Protein AF-A0A9D6PYL8-F1 (afdb_monomer_lite)

Secondary structure (DSSP, 8-state):
----HHHHHHHHHHTT----SEEEESSHHHHHHHHHHH-SSEEEEE--SSS-TTTTT-EEEE-SHHHHHHHHHHHHT-EETTEE---EEEEE----S---EEEEEEETTTTEEEEEEES--SS-HHHHHHH-GGGEEEEE----SS--TT-

Radius of gyration: 18.18 Å; chains: 1; bounding box: 49×33×44 Å

Structure (mmCIF, N/CA/C/O backbone):
data_AF-A0A9D6PYL8-F1
#
_entry.id   AF-A0A9D6PYL8-F1
#
loop_
_atom_site.group_PDB
_atom_site.id
_atom_site.type_symbol
_atom_site.label_atom_id
_atom_site.label_alt_id
_atom_site.label_comp_id
_atom_site.label_asym_id
_atom_site.label_entity_id
_atom_site.label_seq_id
_atom_site.pdbx_PDB_ins_code
_atom_site.Cartn_x
_atom_site.Cartn_y
_atom_site.Cartn_z
_atom_site.occupancy
_atom_site.B_iso_or_equiv
_atom_site.auth_seq_id
_atom_site.auth_comp_id
_atom_site.auth_asym_id
_atom_site.auth_atom_id
_atom_site.pdbx_PDB_model_num
ATOM 1 N N . MET A 1 1 ? -12.075 -13.644 3.981 1.00 89.19 1 MET A N 1
ATOM 2 C CA . MET A 1 1 ? -11.312 -13.719 2.710 1.00 89.19 1 MET A CA 1
ATOM 3 C C . MET A 1 1 ? -10.403 -12.498 2.607 1.00 89.19 1 MET A C 1
ATOM 5 O O . MET A 1 1 ? -10.823 -11.440 3.052 1.00 89.19 1 MET A O 1
ATOM 9 N N . LYS A 1 2 ? -9.175 -12.624 2.081 1.00 94.62 2 LYS A N 1
ATOM 10 C CA . LYS A 1 2 ? -8.270 -11.482 1.826 1.00 94.62 2 LYS A CA 1
ATOM 11 C C . LYS A 1 2 ? -8.284 -11.118 0.339 1.00 94.62 2 LYS A C 1
ATOM 13 O O . LYS A 1 2 ? -8.504 -11.999 -0.485 1.00 94.62 2 LYS A O 1
ATOM 18 N N . ILE A 1 3 ? -7.986 -9.861 0.021 1.00 97.06 3 ILE A N 1
ATOM 19 C CA . ILE A 1 3 ? -7.834 -9.359 -1.352 1.00 97.06 3 ILE A CA 1
ATOM 20 C C . ILE A 1 3 ? -6.493 -8.635 -1.514 1.00 97.06 3 ILE A C 1
ATOM 22 O O . ILE A 1 3 ? -5.867 -8.232 -0.531 1.00 97.06 3 ILE A O 1
ATOM 26 N N . HIS A 1 4 ? -6.039 -8.486 -2.754 1.00 97.94 4 HIS A N 1
ATOM 27 C CA . HIS A 1 4 ? -4.828 -7.741 -3.090 1.00 97.94 4 HIS A CA 1
ATOM 28 C C . HIS A 1 4 ? -5.057 -6.221 -3.086 1.00 97.94 4 HIS A C 1
ATOM 30 O O . HIS A 1 4 ? -6.189 -5.750 -3.182 1.00 97.94 4 HIS A O 1
ATOM 36 N N . GLU A 1 5 ? -3.967 -5.442 -3.043 1.00 97.75 5 GLU A N 1
ATOM 37 C CA . GLU A 1 5 ? -4.031 -3.971 -3.082 1.00 97.75 5 GLU A CA 1
ATOM 38 C C . GLU A 1 5 ? -4.754 -3.472 -4.337 1.00 97.75 5 GLU A C 1
ATOM 40 O O . GLU A 1 5 ? -5.577 -2.572 -4.228 1.00 97.75 5 GLU A O 1
ATOM 45 N N . TYR A 1 6 ? -4.492 -4.051 -5.514 1.00 97.38 6 TYR A N 1
ATOM 46 C CA . TYR A 1 6 ? -5.161 -3.608 -6.744 1.00 97.38 6 TYR A CA 1
ATOM 47 C C . TYR A 1 6 ? -6.688 -3.804 -6.689 1.00 97.38 6 TYR A C 1
ATOM 49 O O . TYR A 1 6 ? -7.423 -2.921 -7.112 1.00 97.38 6 TYR A O 1
ATOM 57 N N . GLN A 1 7 ? -7.165 -4.898 -6.083 1.00 97.62 7 GLN A N 1
ATOM 58 C CA . GLN A 1 7 ? -8.598 -5.174 -5.916 1.00 97.62 7 GLN A CA 1
ATOM 59 C C . GLN A 1 7 ? -9.233 -4.215 -4.906 1.00 97.62 7 GLN A C 1
ATOM 61 O O . GLN A 1 7 ? -10.307 -3.676 -5.151 1.00 97.62 7 GLN A O 1
ATOM 66 N N . ALA A 1 8 ? -8.547 -3.960 -3.786 1.00 97.38 8 ALA A N 1
ATOM 67 C CA . ALA A 1 8 ? -8.993 -2.973 -2.806 1.00 97.38 8 ALA A CA 1
ATOM 68 C C . ALA A 1 8 ? -9.074 -1.565 -3.420 1.00 97.38 8 ALA A C 1
ATOM 70 O O . ALA A 1 8 ? -10.006 -0.821 -3.136 1.00 97.38 8 ALA A O 1
ATOM 71 N N . ARG A 1 9 ? -8.132 -1.211 -4.303 1.00 96.75 9 ARG A N 1
ATOM 72 C CA . ARG A 1 9 ? -8.144 0.064 -5.033 1.00 96.75 9 ARG A CA 1
ATOM 73 C C . ARG A 1 9 ? -9.319 0.168 -6.000 1.00 96.75 9 ARG A C 1
ATOM 75 O O . ARG A 1 9 ? -9.927 1.229 -6.050 1.00 96.75 9 ARG A O 1
ATOM 82 N N . SER A 1 10 ? -9.655 -0.899 -6.725 1.00 95.62 10 SER A N 1
ATOM 83 C CA . SER A 1 10 ? -10.852 -0.924 -7.578 1.00 95.62 10 SER A CA 1
ATOM 84 C C . SER A 1 10 ? -12.121 -0.662 -6.765 1.00 95.62 10 SER A C 1
ATOM 86 O O . SER A 1 10 ? -12.883 0.230 -7.119 1.00 95.62 10 SER A O 1
ATOM 88 N N . LEU A 1 11 ? -12.278 -1.332 -5.617 1.00 96.94 11 LEU A N 1
ATOM 89 C CA . LEU A 1 11 ? -13.398 -1.081 -4.702 1.00 96.94 11 LEU A CA 1
ATOM 90 C C . LEU A 1 11 ? -13.404 0.366 -4.192 1.00 96.94 11 LEU A C 1
ATOM 92 O O . LEU A 1 11 ? -14.439 1.017 -4.172 1.00 96.94 11 LEU A O 1
ATOM 96 N N . PHE A 1 12 ? -12.250 0.912 -3.812 1.00 97.31 12 PHE A N 1
ATOM 97 C CA . PHE A 1 12 ? -12.155 2.315 -3.406 1.00 97.31 12 PHE A CA 1
ATOM 98 C C . PHE A 1 12 ? -12.617 3.270 -4.510 1.00 97.31 12 PHE A C 1
ATOM 100 O O . PHE A 1 12 ? -13.397 4.177 -4.227 1.00 97.31 12 PHE A O 1
ATOM 107 N N . ALA A 1 13 ? -12.210 3.037 -5.757 1.00 96.19 13 ALA A N 1
ATOM 108 C CA . ALA A 1 13 ? -12.644 3.850 -6.887 1.00 96.19 13 ALA A CA 1
ATOM 109 C C . ALA A 1 13 ? -14.162 3.764 -7.132 1.00 96.19 13 ALA A C 1
ATOM 111 O O . ALA A 1 13 ? -14.784 4.796 -7.376 1.00 96.19 13 ALA A O 1
ATOM 112 N N . GLU A 1 14 ? -14.768 2.576 -7.011 1.00 96.81 14 GLU A N 1
ATOM 113 C CA . GLU A 1 14 ? -16.225 2.379 -7.135 1.00 96.81 14 GLU A CA 1
ATOM 114 C C . GLU A 1 14 ? -17.021 3.203 -6.111 1.00 96.81 14 GLU A C 1
ATOM 116 O O . GLU A 1 14 ? -18.103 3.699 -6.417 1.00 96.81 14 GLU A O 1
ATOM 121 N N . TYR A 1 15 ? -16.458 3.408 -4.918 1.00 96.62 15 TYR A N 1
ATOM 122 C CA . TYR A 1 15 ? -17.046 4.222 -3.851 1.00 96.62 15 TYR A CA 1
ATOM 123 C C . TYR A 1 15 ? -16.532 5.675 -3.831 1.00 96.62 15 TYR A C 1
ATOM 125 O O . TYR A 1 15 ? -16.763 6.403 -2.865 1.00 96.62 15 TYR A O 1
ATOM 133 N N . GLY A 1 16 ? -15.836 6.123 -4.882 1.00 96.75 16 GLY A N 1
ATOM 134 C CA . GLY A 1 16 ? -15.383 7.510 -5.029 1.00 96.75 16 GLY A CA 1
ATOM 135 C C . GLY A 1 16 ? -14.186 7.904 -4.157 1.00 96.75 16 GLY A C 1
ATOM 136 O O . GLY A 1 16 ? -13.875 9.090 -4.047 1.00 96.75 16 GLY A O 1
ATOM 137 N N . ILE A 1 17 ? -13.489 6.942 -3.547 1.00 97.06 17 ILE A N 1
ATOM 138 C CA . ILE A 1 17 ? -12.252 7.198 -2.804 1.00 97.06 17 ILE A CA 1
ATOM 139 C C . ILE A 1 17 ? -11.113 7.410 -3.818 1.00 97.06 17 ILE A C 1
ATOM 141 O O . ILE A 1 17 ? -10.839 6.514 -4.624 1.00 97.06 17 ILE A O 1
ATOM 145 N N . PRO A 1 18 ? -10.412 8.561 -3.791 1.00 96.19 18 PRO A N 1
ATOM 146 C CA . PRO A 1 18 ? -9.354 8.848 -4.750 1.00 96.19 18 PRO A CA 1
ATOM 147 C C . PRO A 1 18 ? -8.211 7.833 -4.676 1.00 96.19 18 PRO A C 1
ATOM 149 O O . PRO A 1 18 ? -7.649 7.574 -3.610 1.00 96.19 18 PRO A O 1
ATOM 152 N N . ILE A 1 19 ? -7.815 7.310 -5.834 1.00 95.94 19 ILE A N 1
ATOM 153 C CA . ILE A 1 19 ? -6.651 6.436 -5.981 1.00 95.94 19 ILE A CA 1
ATOM 154 C C . ILE A 1 19 ? -5.696 7.007 -7.027 1.00 95.94 19 ILE A C 1
ATOM 156 O O . ILE A 1 19 ? -6.112 7.622 -8.007 1.00 95.94 19 ILE A O 1
ATOM 160 N N . ALA A 1 20 ? -4.396 6.768 -6.855 1.00 94.94 20 ALA A N 1
ATOM 161 C CA . ALA A 1 20 ? -3.443 7.031 -7.928 1.00 94.94 20 ALA A CA 1
ATOM 162 C C . ALA A 1 20 ? -3.741 6.116 -9.133 1.00 94.94 20 ALA A C 1
ATOM 164 O O . ALA A 1 20 ? -4.168 4.970 -8.958 1.00 94.94 20 ALA A O 1
ATOM 165 N N . ALA A 1 21 ? -3.467 6.584 -10.350 1.00 95.56 21 ALA A N 1
ATOM 166 C CA . ALA A 1 21 ? -3.539 5.733 -11.534 1.00 95.56 21 ALA A CA 1
ATOM 167 C C . ALA A 1 21 ? -2.567 4.550 -11.401 1.00 95.56 21 ALA A C 1
ATOM 169 O O . ALA A 1 21 ? -1.463 4.702 -10.869 1.00 95.56 21 ALA A O 1
ATOM 170 N N . GLY A 1 22 ? -2.973 3.373 -11.862 1.00 96.12 22 GLY A N 1
ATOM 171 C CA . GLY A 1 22 ? -2.122 2.192 -11.866 1.00 96.12 22 GLY A CA 1
ATOM 172 C C . GLY A 1 22 ? -2.894 0.914 -12.131 1.00 96.12 22 GLY A C 1
ATOM 173 O O . GLY A 1 22 ? -4.100 0.865 -11.908 1.00 96.12 22 GLY A O 1
ATOM 174 N N . ASP A 1 23 ? -2.175 -0.107 -12.580 1.00 98.00 23 ASP A N 1
ATOM 175 C CA . ASP A 1 23 ? -2.731 -1.423 -12.887 1.00 98.00 23 ASP A CA 1
ATOM 176 C C . ASP A 1 23 ? -1.688 -2.525 -12.641 1.00 98.00 23 ASP A C 1
ATOM 178 O O . ASP A 1 23 ? -0.518 -2.247 -12.347 1.00 98.00 23 ASP A O 1
ATOM 182 N N . VAL A 1 24 ? -2.109 -3.782 -12.703 1.00 98.19 24 VAL A N 1
ATOM 183 C CA . VAL A 1 24 ? -1.241 -4.939 -12.494 1.00 98.19 24 VAL A CA 1
ATOM 184 C C . VAL A 1 24 ? -0.550 -5.384 -13.778 1.00 98.19 24 VAL A C 1
ATOM 186 O O . VAL A 1 24 ? -1.133 -5.386 -14.853 1.00 98.19 24 VAL A O 1
ATOM 189 N N . ALA A 1 25 ? 0.694 -5.824 -13.628 1.00 98.56 25 ALA A N 1
ATOM 190 C CA . ALA A 1 25 ? 1.489 -6.464 -14.662 1.00 98.56 25 ALA A CA 1
ATOM 191 C C . ALA A 1 25 ? 2.065 -7.786 -14.142 1.00 98.56 25 ALA A C 1
ATOM 193 O O . ALA A 1 25 ? 2.521 -7.893 -12.993 1.00 98.56 25 ALA A O 1
ATOM 194 N N . GLN A 1 26 ? 2.053 -8.800 -15.000 1.00 98.31 26 GLN A N 1
ATOM 195 C CA . GLN A 1 26 ? 2.678 -10.103 -14.784 1.00 98.31 26 GLN A CA 1
ATOM 196 C C . GLN A 1 26 ? 4.017 -10.220 -15.517 1.00 98.31 26 GLN A C 1
ATOM 198 O O . GLN A 1 26 ? 4.872 -11.000 -15.086 1.00 98.31 26 GLN A O 1
ATOM 203 N N . THR A 1 27 ? 4.231 -9.397 -16.546 1.00 98.44 27 THR A N 1
ATOM 204 C CA . THR A 1 27 ? 5.462 -9.353 -17.346 1.00 98.44 27 THR A CA 1
ATOM 205 C C . THR A 1 27 ? 6.117 -7.961 -17.335 1.00 98.44 27 THR A C 1
ATOM 207 O O . THR A 1 27 ? 5.435 -6.958 -17.100 1.00 98.44 27 THR A O 1
ATOM 210 N N . PRO A 1 28 ? 7.437 -7.862 -17.596 1.00 98.12 28 PRO A N 1
ATOM 211 C CA . PRO A 1 28 ? 8.108 -6.570 -17.754 1.00 98.12 28 PRO A CA 1
ATOM 212 C C . PRO A 1 28 ? 7.510 -5.706 -18.876 1.00 98.12 28 PRO A C 1
ATOM 214 O O . PRO A 1 28 ? 7.413 -4.491 -18.717 1.00 98.12 28 PRO A O 1
ATOM 217 N N . ASP A 1 29 ? 7.063 -6.320 -19.974 1.00 98.31 29 ASP A N 1
ATOM 218 C CA . ASP A 1 29 ? 6.489 -5.607 -21.123 1.00 98.31 29 ASP A CA 1
ATOM 219 C C . ASP A 1 29 ? 5.145 -4.955 -20.781 1.00 98.31 29 ASP A C 1
ATOM 221 O O . ASP A 1 29 ? 4.919 -3.784 -21.095 1.00 98.31 29 ASP A O 1
ATOM 225 N N . GLU A 1 30 ? 4.276 -5.671 -20.061 1.00 98.50 30 GLU A N 1
ATOM 226 C CA . GLU A 1 30 ? 3.046 -5.097 -19.506 1.00 98.50 30 GLU A CA 1
ATOM 227 C C . GLU A 1 30 ? 3.364 -3.928 -18.567 1.00 98.50 30 GLU A C 1
ATOM 229 O O . GLU A 1 30 ? 2.740 -2.869 -18.647 1.00 98.50 30 GLU A O 1
ATOM 234 N N . ALA A 1 31 ? 4.373 -4.085 -17.704 1.00 98.44 31 ALA A N 1
ATOM 235 C CA . ALA A 1 31 ? 4.772 -3.039 -16.771 1.00 98.44 31 ALA A CA 1
ATOM 236 C C . ALA A 1 31 ? 5.292 -1.780 -17.487 1.00 98.44 31 ALA A C 1
ATOM 238 O O . ALA A 1 31 ? 4.951 -0.666 -17.082 1.00 98.44 31 ALA A O 1
ATOM 239 N N . LEU A 1 32 ? 6.064 -1.940 -18.567 1.00 98.31 32 LEU A N 1
ATOM 240 C CA . LEU A 1 32 ? 6.512 -0.838 -19.422 1.00 98.31 32 LEU A CA 1
ATOM 241 C C . LEU A 1 32 ? 5.337 -0.140 -20.104 1.00 98.31 32 LEU A C 1
ATOM 243 O O . LEU A 1 32 ? 5.271 1.089 -20.096 1.00 98.31 32 LEU A O 1
ATOM 247 N N . ALA A 1 33 ? 4.392 -0.897 -20.666 1.00 98.38 33 ALA A N 1
ATOM 248 C CA . ALA A 1 33 ? 3.207 -0.331 -21.304 1.00 98.38 33 ALA A CA 1
ATOM 249 C C . ALA A 1 33 ? 2.384 0.51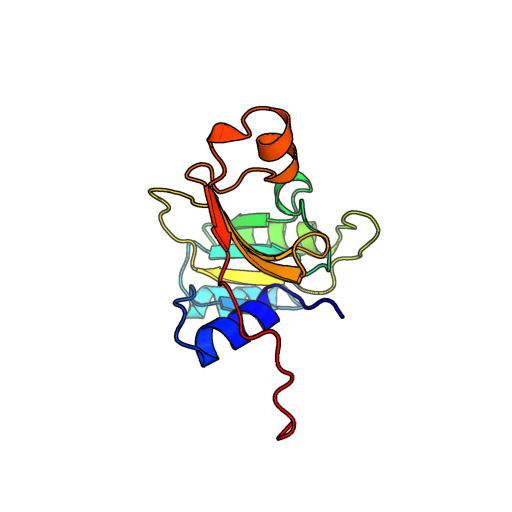2 -20.313 1.00 98.38 33 ALA A C 1
ATOM 251 O O . ALA A 1 33 ? 1.999 1.645 -20.619 1.00 98.38 33 ALA A O 1
ATOM 252 N N . LEU A 1 34 ? 2.185 0.003 -19.092 1.00 98.31 34 LEU A N 1
ATOM 253 C CA . LEU A 1 34 ? 1.515 0.733 -18.016 1.00 98.31 34 LEU A CA 1
ATOM 254 C C . LEU A 1 34 ? 2.284 1.989 -17.601 1.00 98.31 34 LEU A C 1
ATOM 256 O O . LEU A 1 34 ? 1.677 3.051 -17.440 1.00 98.31 34 LEU A O 1
ATOM 260 N N . ALA A 1 35 ? 3.607 1.900 -17.452 1.00 98.06 35 ALA A N 1
ATOM 261 C CA . ALA A 1 35 ? 4.436 3.037 -17.069 1.00 98.06 35 ALA A CA 1
ATOM 262 C C . ALA A 1 35 ? 4.462 4.128 -18.146 1.00 98.06 35 ALA A C 1
ATOM 264 O O . ALA A 1 35 ? 4.360 5.305 -17.807 1.00 98.06 35 ALA A O 1
ATOM 265 N N . ARG A 1 36 ? 4.500 3.763 -19.433 1.00 97.25 36 ARG A N 1
ATOM 266 C CA . ARG A 1 36 ? 4.407 4.710 -20.557 1.00 97.25 36 ARG A CA 1
ATOM 267 C C . ARG A 1 36 ? 3.065 5.435 -20.587 1.00 97.25 36 ARG A C 1
ATOM 269 O O . ARG A 1 36 ? 3.034 6.644 -20.784 1.00 97.25 36 ARG A O 1
ATOM 276 N N . LYS A 1 37 ? 1.964 4.721 -20.326 1.00 96.94 37 LYS A N 1
ATOM 277 C CA . LYS A 1 37 ? 0.621 5.318 -20.220 1.00 96.94 37 LYS A CA 1
ATOM 278 C C . LYS A 1 37 ? 0.484 6.238 -19.001 1.00 96.94 37 LYS A C 1
ATOM 280 O O . LYS A 1 37 ? -0.172 7.269 -19.076 1.00 96.94 37 LYS A O 1
ATOM 285 N N . THR A 1 38 ? 1.079 5.851 -17.876 1.00 95.12 38 THR A N 1
ATOM 286 C CA . THR A 1 38 ? 0.956 6.553 -16.586 1.00 95.12 38 THR A CA 1
ATOM 287 C C . THR A 1 38 ? 1.928 7.736 -16.457 1.00 95.12 38 THR A C 1
ATOM 289 O O . THR A 1 38 ? 1.657 8.710 -15.750 1.00 95.12 38 THR A O 1
ATOM 292 N N . GLY A 1 39 ? 3.073 7.651 -17.133 1.00 96.44 39 GLY A N 1
ATOM 293 C CA . GLY A 1 39 ? 4.209 8.556 -17.015 1.00 96.44 39 GLY A CA 1
ATOM 294 C C . GLY A 1 39 ? 5.033 8.319 -15.745 1.00 96.44 39 GLY A C 1
ATOM 295 O O . GLY A 1 39 ? 4.494 8.200 -14.641 1.00 96.44 39 GLY A O 1
ATOM 296 N N . PHE A 1 40 ? 6.358 8.333 -15.878 1.00 97.50 40 PHE A N 1
ATOM 297 C CA . PHE A 1 40 ? 7.284 8.273 -14.744 1.00 97.50 40 PHE A CA 1
ATOM 298 C C . PHE A 1 40 ? 7.215 9.537 -13.855 1.00 97.50 40 PHE A C 1
ATOM 300 O O . PHE A 1 40 ? 6.715 10.576 -14.301 1.00 97.50 40 PHE A O 1
ATOM 307 N N . PRO A 1 41 ? 7.661 9.470 -12.585 1.00 98.19 41 PRO A N 1
ATOM 308 C CA . PRO A 1 41 ? 8.035 8.256 -11.854 1.00 98.19 41 PRO A CA 1
ATOM 309 C C . PRO A 1 41 ? 6.825 7.369 -11.519 1.00 98.19 41 PRO A C 1
ATOM 311 O O . PRO A 1 41 ? 5.703 7.855 -11.344 1.00 98.19 41 PRO A O 1
ATOM 314 N N . VAL A 1 42 ? 7.059 6.059 -11.413 1.00 98.44 42 VAL A N 1
ATOM 315 C CA . VAL A 1 42 ? 6.055 5.072 -10.977 1.00 98.44 42 VAL A CA 1
ATOM 316 C C . VAL A 1 42 ? 6.567 4.274 -9.780 1.00 98.44 42 VAL A C 1
ATOM 318 O O . VAL A 1 42 ? 7.760 4.236 -9.496 1.00 98.44 42 VAL A O 1
ATOM 321 N N . VAL A 1 43 ? 5.659 3.644 -9.046 1.00 98.25 43 VAL A N 1
ATOM 322 C CA . VAL A 1 43 ? 5.958 2.721 -7.955 1.00 98.25 43 VAL A CA 1
ATOM 323 C C . VAL A 1 43 ? 5.525 1.333 -8.382 1.00 98.25 43 VAL A C 1
ATOM 325 O O . VAL A 1 43 ? 4.358 1.127 -8.717 1.00 98.25 43 VAL A O 1
ATOM 328 N N . ILE A 1 44 ? 6.449 0.381 -8.318 1.00 98.25 44 ILE A N 1
ATOM 329 C CA . ILE A 1 44 ? 6.145 -1.035 -8.490 1.00 98.25 44 ILE A CA 1
ATOM 330 C C . ILE A 1 44 ? 5.957 -1.689 -7.120 1.00 98.25 44 ILE A C 1
ATOM 332 O O . ILE A 1 44 ? 6.751 -1.474 -6.19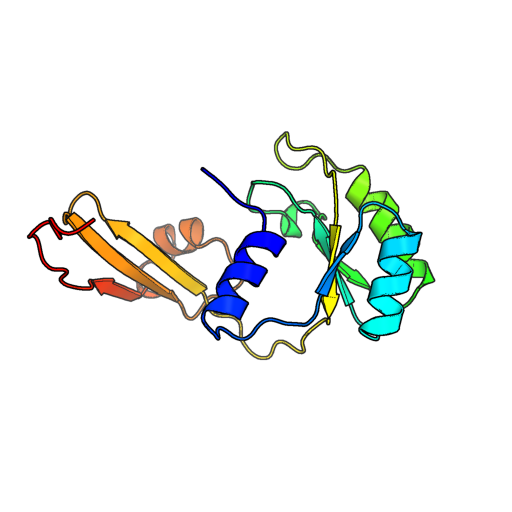9 1.00 98.25 44 ILE A O 1
ATOM 336 N N . LYS A 1 45 ? 4.872 -2.451 -6.955 1.00 98.50 45 LYS A N 1
ATOM 337 C CA . LYS A 1 45 ? 4.480 -3.041 -5.666 1.00 98.50 45 LYS A CA 1
ATOM 338 C C . LYS A 1 45 ? 4.069 -4.498 -5.814 1.00 98.50 45 LYS A C 1
ATOM 340 O O . LYS A 1 45 ? 3.079 -4.802 -6.483 1.00 98.50 45 LYS A O 1
ATOM 345 N N . ALA A 1 46 ? 4.752 -5.389 -5.106 1.00 98.62 46 ALA A N 1
ATOM 346 C CA . ALA A 1 46 ? 4.396 -6.797 -5.004 1.00 98.62 46 ALA A CA 1
ATOM 347 C C . ALA A 1 46 ? 2.942 -6.975 -4.543 1.00 98.62 46 ALA A C 1
ATOM 349 O O . ALA A 1 46 ? 2.513 -6.381 -3.548 1.00 98.62 46 ALA A O 1
ATOM 350 N N . GLN A 1 47 ? 2.185 -7.809 -5.254 1.00 98.50 47 GLN A N 1
ATOM 351 C CA . GLN A 1 47 ? 0.822 -8.170 -4.875 1.00 98.50 47 GLN A CA 1
ATOM 352 C C . GLN A 1 47 ? 0.835 -9.516 -4.145 1.00 98.50 47 GLN A C 1
ATOM 354 O O . GLN A 1 47 ? 0.826 -10.576 -4.759 1.00 98.50 47 GLN A O 1
ATOM 359 N N . VAL A 1 48 ? 0.846 -9.463 -2.812 1.00 98.06 48 VAL A N 1
ATOM 360 C CA . VAL A 1 48 ? 0.813 -10.626 -1.907 1.00 98.06 48 VAL A CA 1
ATOM 361 C C . VAL A 1 48 ? -0.140 -10.349 -0.741 1.00 98.06 48 VAL A C 1
ATOM 363 O O . VAL A 1 48 ? -0.359 -9.190 -0.395 1.00 98.06 48 VAL A O 1
ATOM 366 N N . LEU A 1 49 ? -0.706 -11.388 -0.120 1.00 96.88 49 LEU A N 1
ATOM 367 C CA . LEU A 1 49 ? -1.751 -11.268 0.918 1.00 96.88 49 LEU A CA 1
ATOM 368 C C . LEU A 1 49 ? -1.184 -11.070 2.340 1.00 96.88 49 LEU A C 1
ATOM 370 O O . LEU A 1 49 ? -1.717 -11.581 3.336 1.00 96.88 49 LEU A O 1
ATOM 374 N N . VAL A 1 50 ? -0.082 -10.319 2.418 1.00 94.75 50 VAL A N 1
ATOM 375 C CA . VAL A 1 50 ? 0.668 -9.997 3.638 1.00 94.75 50 VAL A CA 1
ATOM 376 C C . VAL A 1 50 ? 1.170 -8.552 3.621 1.00 94.75 50 VAL A C 1
ATOM 378 O O . VAL A 1 50 ? 1.508 -7.997 2.574 1.00 94.75 50 VAL A O 1
ATOM 381 N N . GLY A 1 51 ? 1.249 -7.947 4.808 1.00 92.25 51 GLY A N 1
ATOM 382 C CA . GLY A 1 51 ? 1.893 -6.650 5.025 1.00 92.25 51 GLY A CA 1
ATOM 383 C C . GLY A 1 51 ? 3.425 -6.737 5.093 1.00 92.25 51 GLY A C 1
ATOM 384 O O . GLY A 1 51 ? 4.012 -7.821 5.070 1.00 92.25 51 GLY A O 1
ATOM 385 N N . GLY A 1 52 ? 4.089 -5.582 5.214 1.00 91.31 52 GLY A N 1
ATOM 386 C CA . GLY A 1 52 ? 5.555 -5.493 5.327 1.00 91.31 52 GLY A CA 1
ATOM 387 C C . GLY A 1 52 ? 6.316 -5.572 3.997 1.00 91.31 52 GLY A C 1
ATOM 388 O O . GLY A 1 52 ? 7.529 -5.760 3.990 1.00 91.31 52 GLY A O 1
ATOM 389 N N . ARG A 1 53 ? 5.619 -5.408 2.865 1.00 96.00 53 ARG A N 1
ATOM 390 C CA . ARG A 1 53 ? 6.189 -5.494 1.508 1.00 96.00 53 ARG A CA 1
ATOM 391 C C . ARG A 1 53 ? 7.327 -4.497 1.268 1.00 96.00 53 ARG A C 1
ATOM 393 O O . ARG A 1 53 ? 8.299 -4.858 0.620 1.00 96.00 53 ARG A O 1
ATOM 400 N N . GLY A 1 54 ? 7.226 -3.281 1.813 1.00 93.44 54 GLY A N 1
ATOM 401 C CA . GLY A 1 54 ? 8.284 -2.267 1.721 1.00 93.44 54 GLY A CA 1
ATOM 402 C C . GLY A 1 54 ? 9.577 -2.710 2.406 1.00 93.44 54 GLY A C 1
ATOM 403 O O . GLY A 1 54 ? 10.615 -2.777 1.756 1.00 93.44 54 GLY A O 1
ATOM 404 N N . LYS A 1 55 ? 9.491 -3.130 3.679 1.00 92.06 55 LYS A N 1
ATOM 405 C CA . LYS A 1 55 ? 10.631 -3.676 4.444 1.00 92.06 55 LYS A CA 1
ATOM 406 C C . LYS A 1 55 ? 11.238 -4.923 3.775 1.00 92.06 55 LYS A C 1
ATOM 408 O O . LYS A 1 55 ? 12.440 -5.131 3.850 1.00 92.06 55 LYS A O 1
ATOM 413 N N . ALA A 1 56 ? 10.425 -5.721 3.078 1.00 95.69 56 ALA A N 1
ATOM 414 C CA . ALA A 1 56 ? 10.868 -6.899 2.326 1.00 95.69 56 ALA A CA 1
ATOM 415 C C . ALA A 1 56 ? 11.418 -6.589 0.914 1.00 95.69 56 ALA A C 1
ATOM 417 O O . ALA A 1 56 ? 11.672 -7.512 0.141 1.00 95.69 56 ALA A O 1
ATOM 418 N N . GLY A 1 57 ? 11.554 -5.313 0.533 1.00 96.69 57 GLY A N 1
ATOM 419 C CA . GLY A 1 57 ? 12.071 -4.912 -0.780 1.00 96.69 57 GLY A CA 1
ATOM 420 C C . GLY A 1 57 ? 11.113 -5.159 -1.950 1.00 96.69 57 GLY A C 1
ATOM 421 O O . GLY A 1 57 ? 11.543 -5.131 -3.104 1.00 96.69 57 GLY A O 1
ATOM 422 N N . GLY A 1 58 ? 9.831 -5.401 -1.665 1.00 97.81 58 GLY A N 1
ATOM 423 C CA . GLY A 1 58 ? 8.766 -5.620 -2.644 1.00 97.81 58 GLY A CA 1
ATOM 424 C C . GLY A 1 58 ? 8.021 -4.352 -3.064 1.00 97.81 58 GLY A C 1
ATOM 425 O O . GLY A 1 58 ? 6.984 -4.451 -3.714 1.00 97.81 58 GLY A O 1
ATOM 426 N N . VAL A 1 59 ? 8.500 -3.171 -2.669 1.00 97.81 59 VAL A N 1
ATOM 427 C CA . VAL A 1 59 ? 7.975 -1.867 -3.094 1.00 97.81 59 VAL A CA 1
ATOM 428 C C . VAL A 1 59 ? 9.151 -0.998 -3.519 1.00 97.81 59 VAL A C 1
ATOM 430 O O . VAL A 1 59 ? 10.105 -0.859 -2.755 1.00 97.81 59 VAL A O 1
ATOM 433 N N . LYS A 1 60 ? 9.094 -0.417 -4.719 1.00 98.12 60 LYS A N 1
ATOM 434 C CA . LYS A 1 60 ? 10.181 0.410 -5.252 1.00 98.12 60 LYS A CA 1
ATOM 435 C C . LYS A 1 60 ? 9.645 1.541 -6.121 1.00 98.12 60 LYS A C 1
ATOM 437 O O . LYS A 1 60 ? 8.795 1.308 -6.976 1.00 98.12 60 LYS A O 1
ATOM 442 N N . VAL A 1 61 ? 10.154 2.754 -5.907 1.00 97.81 61 VAL A N 1
ATOM 443 C CA . VAL A 1 61 ? 9.976 3.883 -6.832 1.00 97.81 61 VAL A CA 1
ATOM 444 C C . VAL A 1 61 ? 10.990 3.735 -7.963 1.00 97.81 61 VAL A C 1
ATOM 446 O O . VAL A 1 61 ? 12.174 3.529 -7.697 1.00 97.81 61 VAL A O 1
ATOM 449 N N . VAL A 1 62 ? 10.527 3.838 -9.204 1.00 97.88 62 VAL A N 1
ATOM 450 C CA . VAL A 1 62 ? 11.339 3.730 -10.419 1.00 97.88 62 VAL A CA 1
ATOM 451 C C . VAL A 1 62 ? 11.142 4.978 -11.280 1.00 97.88 62 VAL A C 1
ATOM 453 O O . VAL A 1 62 ? 10.032 5.512 -11.387 1.00 97.88 62 VAL A O 1
ATOM 456 N N . LEU A 1 63 ? 12.243 5.476 -11.841 1.00 97.81 63 LEU A N 1
ATOM 457 C CA . LEU A 1 63 ? 12.307 6.784 -12.504 1.00 97.81 63 LEU A CA 1
ATOM 458 C C . LEU A 1 63 ? 12.323 6.682 -14.032 1.00 97.81 63 LEU A C 1
ATOM 460 O O . LEU A 1 63 ? 11.968 7.645 -14.704 1.00 97.81 63 LEU A O 1
ATOM 464 N N . ASP A 1 64 ? 12.706 5.525 -14.564 1.00 98.06 64 ASP A N 1
ATOM 465 C CA . ASP A 1 64 ? 12.870 5.284 -15.992 1.00 98.06 64 ASP A CA 1
ATOM 466 C C . ASP A 1 64 ? 12.588 3.819 -16.359 1.00 98.06 64 ASP A C 1
ATOM 468 O O . ASP A 1 64 ? 12.421 2.949 -15.497 1.00 98.06 64 ASP A O 1
ATOM 472 N N . GLU A 1 65 ? 12.518 3.559 -17.665 1.00 98.25 65 GLU A N 1
ATOM 473 C CA . GLU A 1 65 ? 12.202 2.244 -18.229 1.00 98.25 65 GLU A CA 1
ATOM 474 C C . GLU A 1 65 ? 13.235 1.173 -17.872 1.00 98.25 65 GLU A C 1
ATOM 476 O O . GLU A 1 65 ? 12.861 0.041 -17.566 1.00 98.25 65 GLU A O 1
ATOM 481 N N . ARG A 1 66 ? 14.528 1.519 -17.866 1.00 97.75 66 ARG A N 1
ATOM 482 C CA . ARG A 1 66 ? 15.601 0.560 -17.586 1.00 97.75 66 ARG A CA 1
ATOM 483 C C . ARG A 1 66 ? 15.493 0.058 -16.150 1.00 97.75 66 ARG A C 1
ATOM 485 O O . ARG A 1 66 ? 15.416 -1.149 -15.926 1.00 97.75 66 ARG A O 1
ATOM 492 N N . THR A 1 67 ? 15.420 0.975 -15.186 1.00 97.69 67 THR A N 1
ATOM 493 C CA . THR A 1 67 ? 15.287 0.615 -13.768 1.00 97.69 67 THR A CA 1
ATOM 494 C C . THR A 1 67 ? 13.954 -0.076 -13.481 1.00 97.69 67 THR A C 1
ATOM 496 O O . THR A 1 67 ? 13.895 -0.944 -12.611 1.00 97.69 67 THR A O 1
ATOM 499 N N . LEU A 1 68 ? 12.887 0.237 -14.225 1.00 98.50 68 LEU A N 1
ATOM 500 C CA . LEU A 1 68 ? 11.623 -0.491 -14.114 1.00 98.50 68 LEU A CA 1
ATOM 501 C C . LEU A 1 68 ? 11.782 -1.978 -14.449 1.00 98.50 68 LEU A C 1
ATOM 503 O O . LEU A 1 68 ? 11.304 -2.805 -13.677 1.00 98.50 68 LEU A O 1
ATOM 507 N N . ILE A 1 69 ? 12.454 -2.331 -15.547 1.00 98.31 69 ILE A N 1
ATOM 508 C CA . ILE A 1 69 ? 12.642 -3.736 -15.952 1.00 98.31 69 ILE A CA 1
ATOM 509 C C . ILE A 1 69 ? 13.488 -4.491 -14.918 1.00 98.31 69 ILE A C 1
ATOM 511 O O . ILE A 1 69 ? 13.130 -5.597 -14.504 1.00 98.31 69 ILE A O 1
ATOM 515 N N . GLU A 1 70 ? 14.599 -3.889 -14.486 1.00 98.19 70 GLU A N 1
ATOM 516 C CA . GLU A 1 70 ? 15.509 -4.469 -13.491 1.00 98.19 70 GLU A CA 1
ATOM 517 C C . GLU A 1 70 ? 14.773 -4.771 -12.177 1.00 98.19 70 GLU A C 1
ATOM 519 O O . GLU A 1 70 ? 14.788 -5.901 -11.677 1.00 98.19 70 GLU A O 1
ATOM 524 N N . GLU A 1 71 ? 14.065 -3.777 -11.642 1.00 98.44 71 GLU A N 1
ATOM 525 C CA . GLU A 1 71 ? 13.354 -3.899 -10.374 1.00 98.44 71 GLU A CA 1
ATOM 526 C C . GLU A 1 71 ? 12.106 -4.783 -10.494 1.00 98.44 71 GLU A C 1
ATOM 528 O O . GLU A 1 71 ? 11.792 -5.523 -9.559 1.00 98.44 71 GLU A O 1
ATOM 533 N N . PHE A 1 72 ? 11.422 -4.791 -11.645 1.00 98.62 72 PHE A N 1
ATOM 534 C CA . PHE A 1 72 ? 10.312 -5.710 -11.899 1.00 98.62 72 PHE A CA 1
ATOM 535 C C . PHE A 1 72 ? 10.780 -7.163 -11.783 1.00 98.62 72 PHE A C 1
ATOM 537 O O . PHE A 1 72 ? 10.220 -7.932 -10.998 1.00 98.62 72 PHE A O 1
ATOM 544 N N . ASN A 1 73 ? 11.838 -7.532 -12.511 1.00 98.19 73 ASN A N 1
ATOM 545 C CA . ASN A 1 73 ? 12.384 -8.890 -12.499 1.00 98.19 73 ASN A CA 1
ATOM 546 C C . ASN A 1 73 ? 12.891 -9.290 -11.112 1.00 98.19 73 ASN A C 1
ATOM 548 O O . ASN A 1 73 ? 12.654 -10.415 -10.660 1.00 98.19 73 ASN A O 1
ATOM 552 N N . ARG A 1 74 ? 13.540 -8.363 -10.399 1.00 98.38 74 ARG A N 1
ATOM 553 C CA . ARG A 1 74 ? 13.984 -8.597 -9.023 1.00 98.38 74 ARG A CA 1
ATOM 554 C C . ARG A 1 74 ? 12.801 -8.884 -8.098 1.00 98.38 74 ARG A C 1
ATOM 556 O O . ARG A 1 74 ? 12.810 -9.893 -7.398 1.00 98.38 74 ARG A O 1
ATOM 563 N N . ILE A 1 75 ? 11.774 -8.029 -8.097 1.00 98.50 75 ILE A N 1
ATOM 564 C CA . ILE A 1 75 ? 10.631 -8.151 -7.178 1.00 98.50 75 ILE A CA 1
ATOM 565 C C . ILE A 1 75 ? 9.755 -9.361 -7.520 1.00 98.50 75 ILE A C 1
ATOM 567 O O . ILE A 1 75 ? 9.283 -10.044 -6.610 1.00 98.50 75 ILE A O 1
ATOM 571 N N . LYS A 1 76 ? 9.560 -9.672 -8.806 1.00 98.00 76 LYS A N 1
ATOM 572 C CA . LYS A 1 76 ? 8.776 -10.830 -9.268 1.00 98.00 76 LYS A CA 1
ATOM 573 C C . LYS A 1 76 ? 9.328 -12.169 -8.761 1.00 98.00 76 LYS A C 1
ATOM 575 O O . LYS A 1 76 ? 8.565 -13.114 -8.580 1.00 98.00 76 LYS A O 1
ATOM 580 N N . ASN A 1 77 ? 10.634 -12.241 -8.501 1.00 97.69 77 ASN A N 1
ATOM 581 C CA . ASN A 1 77 ? 11.302 -13.434 -7.978 1.00 97.69 77 ASN A CA 1
ATOM 582 C C . ASN A 1 77 ? 11.331 -13.514 -6.442 1.00 97.69 77 ASN A C 1
ATOM 584 O O . ASN A 1 77 ? 11.823 -14.498 -5.889 1.00 97.69 77 ASN A O 1
ATOM 588 N N . LEU A 1 78 ? 10.795 -12.516 -5.732 1.00 98.06 78 LEU A N 1
ATOM 589 C CA . LEU A 1 78 ? 10.746 -12.546 -4.274 1.00 98.06 78 LEU A CA 1
ATOM 590 C C . LEU A 1 78 ? 9.699 -13.536 -3.752 1.00 98.06 78 LEU A C 1
ATOM 592 O O . LEU A 1 78 ? 8.645 -13.776 -4.348 1.00 98.06 78 LEU A O 1
ATOM 596 N N . THR A 1 79 ? 9.981 -14.041 -2.554 1.00 98.00 79 THR A N 1
ATOM 597 C CA . THR A 1 79 ? 8.997 -14.664 -1.671 1.00 98.00 79 THR A CA 1
ATOM 598 C C . THR A 1 79 ? 8.910 -13.827 -0.402 1.00 98.00 79 THR A C 1
ATOM 600 O O . THR A 1 79 ? 9.893 -13.682 0.320 1.00 98.00 79 THR A O 1
ATOM 603 N N . ILE A 1 80 ? 7.742 -13.249 -0.128 1.00 97.44 80 ILE A N 1
ATOM 604 C CA . ILE A 1 80 ? 7.522 -12.348 1.009 1.00 97.44 80 ILE A CA 1
ATOM 605 C C . ILE A 1 80 ? 6.676 -13.084 2.043 1.00 97.44 80 ILE A C 1
ATOM 607 O O . ILE A 1 80 ? 5.504 -13.361 1.799 1.00 97.44 80 ILE A O 1
ATOM 611 N N . LYS A 1 81 ? 7.268 -13.410 3.199 1.00 95.31 81 LYS A N 1
ATOM 612 C CA . LYS A 1 81 ? 6.603 -14.144 4.297 1.00 95.31 81 LYS A CA 1
ATOM 613 C C . LYS A 1 81 ? 5.882 -15.422 3.818 1.00 95.31 81 LYS A C 1
ATOM 615 O O . LYS A 1 81 ? 4.746 -15.677 4.203 1.00 95.31 81 LYS A O 1
ATOM 620 N N . GLY A 1 82 ? 6.523 -16.187 2.930 1.00 96.38 82 GLY A N 1
ATOM 621 C CA . GLY A 1 82 ? 5.976 -17.425 2.355 1.00 96.38 82 GLY A CA 1
ATOM 622 C C . GLY A 1 82 ? 5.104 -17.249 1.105 1.00 96.38 82 GLY A C 1
ATOM 623 O O . GLY A 1 82 ? 4.724 -18.241 0.494 1.00 96.38 82 GLY A O 1
ATOM 624 N N . TYR A 1 83 ? 4.823 -16.016 0.674 1.00 97.44 83 TYR A N 1
ATOM 625 C CA . TYR A 1 83 ? 4.037 -15.745 -0.533 1.00 97.44 83 TYR A CA 1
ATOM 626 C C . TYR A 1 83 ? 4.952 -15.413 -1.708 1.00 97.44 83 TYR A C 1
ATOM 628 O O . TYR A 1 83 ? 5.650 -14.396 -1.686 1.00 97.44 83 TYR A O 1
ATOM 636 N N . ARG A 1 84 ? 4.928 -16.249 -2.750 1.00 97.56 84 ARG A N 1
ATOM 637 C CA . ARG A 1 84 ? 5.605 -15.960 -4.019 1.00 97.56 84 ARG A CA 1
ATOM 638 C C . ARG A 1 84 ? 4.915 -14.796 -4.729 1.00 97.56 84 ARG A C 1
ATOM 640 O O . ARG A 1 84 ? 3.687 -14.732 -4.781 1.00 97.56 84 ARG A O 1
ATOM 647 N N . VAL A 1 85 ? 5.700 -13.888 -5.299 1.00 98.19 85 VAL A N 1
ATOM 648 C CA . VAL A 1 85 ? 5.162 -12.737 -6.028 1.00 98.19 85 VAL A CA 1
ATOM 649 C C . VAL A 1 85 ? 4.714 -13.145 -7.439 1.00 98.19 85 VAL A C 1
ATOM 651 O O . VAL A 1 85 ? 5.517 -13.411 -8.333 1.00 98.19 85 VAL A O 1
ATOM 654 N N . ASP A 1 86 ? 3.400 -13.183 -7.668 1.00 96.94 86 ASP A N 1
ATOM 655 C CA . ASP A 1 86 ? 2.837 -13.539 -8.980 1.00 96.94 86 ASP A CA 1
ATOM 656 C C . ASP A 1 86 ? 2.608 -12.336 -9.913 1.00 96.94 86 ASP A C 1
ATOM 658 O O . ASP A 1 86 ? 2.644 -12.475 -11.130 1.00 96.94 86 ASP A O 1
ATOM 662 N N . ARG A 1 87 ? 2.405 -11.139 -9.366 1.00 98.25 87 ARG A N 1
ATOM 663 C CA . ARG A 1 87 ? 2.156 -9.923 -10.150 1.00 98.25 87 ARG A CA 1
ATOM 664 C C . ARG A 1 87 ? 2.563 -8.682 -9.378 1.00 98.25 87 ARG A C 1
ATOM 666 O O . ARG A 1 87 ? 2.571 -8.695 -8.140 1.00 98.25 87 ARG A O 1
ATOM 673 N N . LEU A 1 88 ? 2.887 -7.618 -10.102 1.00 98.75 88 LEU A N 1
ATOM 674 C CA . LEU A 1 88 ? 3.225 -6.318 -9.532 1.00 98.75 88 LEU A CA 1
ATOM 675 C C . LEU A 1 88 ? 2.169 -5.297 -9.933 1.00 98.75 88 LEU A C 1
ATOM 677 O O . LEU A 1 88 ? 1.721 -5.279 -11.069 1.00 98.75 88 LEU A O 1
ATOM 681 N N . LEU A 1 89 ? 1.796 -4.429 -9.004 1.00 98.62 89 LEU A N 1
ATOM 682 C CA . LEU A 1 89 ? 1.052 -3.212 -9.309 1.00 98.62 89 LEU A CA 1
ATOM 683 C C . LEU A 1 89 ? 2.050 -2.144 -9.749 1.00 98.62 89 LEU A C 1
ATOM 685 O O . LEU A 1 89 ? 2.983 -1.859 -8.999 1.00 98.62 89 LEU A O 1
ATOM 689 N N . VAL A 1 90 ? 1.832 -1.550 -10.918 1.00 98.56 90 VAL A N 1
ATOM 690 C CA . VAL A 1 90 ? 2.563 -0.387 -11.428 1.00 98.56 90 VAL A CA 1
ATOM 691 C C . VAL A 1 90 ? 1.648 0.819 -11.277 1.00 98.56 90 VAL A C 1
ATOM 693 O O . VAL A 1 90 ? 0.621 0.910 -11.943 1.00 98.56 90 VAL A O 1
ATOM 696 N N . ALA A 1 91 ? 1.981 1.729 -10.365 1.00 98.00 91 ALA A N 1
ATOM 697 C CA . ALA A 1 91 ? 1.145 2.886 -10.054 1.00 98.00 91 ALA A CA 1
ATOM 698 C C . ALA A 1 91 ? 1.926 4.193 -10.151 1.00 98.00 91 ALA A C 1
ATOM 700 O O . ALA A 1 91 ? 3.118 4.222 -9.863 1.00 98.00 91 ALA A O 1
ATOM 701 N N . LYS A 1 92 ? 1.255 5.295 -10.492 1.00 98.00 92 LYS A N 1
ATOM 702 C CA . LYS A 1 92 ? 1.860 6.629 -10.485 1.00 98.00 92 LYS A CA 1
ATOM 703 C C . LYS A 1 92 ? 2.454 6.921 -9.107 1.00 98.00 92 LYS A C 1
ATOM 705 O O . LYS A 1 92 ? 1.774 6.747 -8.092 1.00 98.00 92 LYS A O 1
ATOM 710 N N . ALA A 1 93 ? 3.712 7.356 -9.072 1.00 97.00 93 ALA A N 1
ATOM 711 C CA . ALA A 1 93 ? 4.296 7.861 -7.841 1.00 97.00 93 ALA A CA 1
ATOM 712 C C . ALA A 1 93 ? 3.684 9.227 -7.514 1.00 97.00 93 ALA A C 1
ATOM 714 O O . ALA A 1 93 ? 3.527 10.077 -8.391 1.00 97.00 93 ALA A O 1
ATOM 715 N N . ILE A 1 94 ? 3.322 9.408 -6.250 1.00 94.50 94 ILE A N 1
ATOM 716 C CA . ILE A 1 94 ? 2.752 10.647 -5.724 1.00 94.50 94 ILE A CA 1
ATOM 717 C C . ILE A 1 94 ? 3.807 11.367 -4.885 1.00 94.50 94 ILE A C 1
ATOM 719 O O . ILE A 1 94 ? 4.622 10.723 -4.227 1.00 94.50 94 ILE A O 1
ATOM 723 N N . ASP A 1 95 ? 3.796 12.697 -4.920 1.00 93.88 95 ASP A N 1
ATOM 724 C CA . ASP A 1 95 ? 4.630 13.527 -4.050 1.00 93.88 95 ASP A CA 1
ATOM 725 C C . ASP A 1 95 ? 3.972 13.606 -2.667 1.00 93.88 95 ASP A C 1
ATOM 727 O O . ASP A 1 95 ? 2.972 14.298 -2.463 1.00 93.88 95 ASP A O 1
ATOM 731 N N . ILE A 1 96 ? 4.489 12.813 -1.733 1.00 93.81 96 ILE A N 1
ATOM 732 C CA . ILE A 1 96 ? 3.904 12.637 -0.406 1.00 93.81 96 ILE A CA 1
ATOM 733 C C . ILE A 1 96 ? 4.406 13.752 0.509 1.00 93.81 96 ILE A C 1
ATOM 735 O O . ILE A 1 96 ? 5.581 13.798 0.865 1.00 93.81 96 ILE A O 1
ATOM 739 N N . LYS A 1 97 ? 3.502 14.644 0.926 1.00 95.69 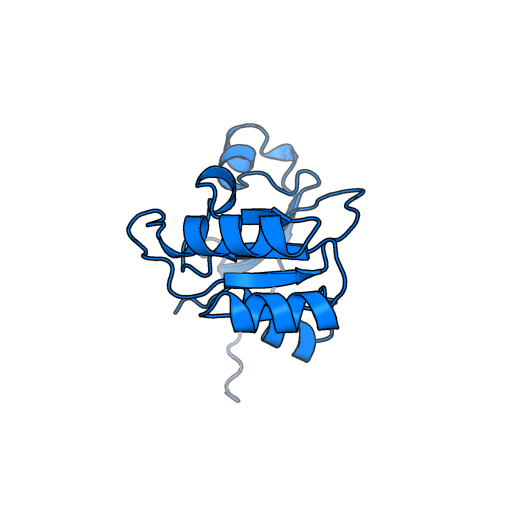97 LYS A N 1
ATOM 740 C CA . LYS A 1 97 ? 3.806 15.680 1.931 1.00 95.69 97 LYS A CA 1
ATOM 741 C C . LYS A 1 97 ? 3.563 15.216 3.359 1.00 95.69 97 LYS A C 1
ATOM 743 O O . LYS A 1 97 ? 4.263 15.655 4.265 1.00 95.69 97 LYS A O 1
ATOM 748 N N . LYS A 1 98 ? 2.553 14.368 3.555 1.00 95.00 98 LYS A N 1
ATOM 749 C CA . LYS A 1 98 ? 2.178 13.780 4.842 1.00 95.00 98 LYS A CA 1
ATOM 750 C C . LYS A 1 98 ? 1.614 12.386 4.608 1.00 95.00 98 LYS A C 1
ATOM 752 O O . LYS A 1 98 ? 0.920 12.169 3.615 1.00 95.00 98 LYS A O 1
ATOM 757 N N . GLU A 1 99 ? 1.890 11.480 5.533 1.00 95.12 99 GLU A N 1
ATOM 758 C CA . GLU A 1 99 ? 1.306 10.143 5.565 1.00 95.12 99 GLU A CA 1
ATOM 759 C C . GLU A 1 99 ? 0.451 10.009 6.814 1.00 95.12 99 GLU A C 1
ATOM 761 O O . GLU A 1 99 ? 0.862 10.412 7.895 1.00 95.12 99 GLU A O 1
ATOM 766 N N . TYR A 1 100 ? -0.727 9.415 6.658 1.00 96.25 100 TYR A N 1
ATOM 767 C CA . TYR A 1 100 ? -1.659 9.165 7.748 1.00 96.25 100 TYR A CA 1
ATOM 768 C C . TYR A 1 100 ? -2.069 7.699 7.756 1.00 96.25 100 TYR A C 1
ATOM 770 O O . TYR A 1 100 ? -2.062 7.037 6.715 1.00 96.25 100 TYR A O 1
ATOM 778 N N . TYR A 1 101 ? -2.447 7.200 8.928 1.00 96.25 101 TYR A N 1
ATOM 779 C CA . TYR A 1 101 ? -3.041 5.879 9.072 1.00 96.25 101 TYR A CA 1
ATOM 780 C C . TYR A 1 101 ? -4.550 6.009 9.263 1.00 96.25 101 TYR A C 1
ATOM 782 O O . TYR A 1 101 ? -4.995 6.779 10.114 1.00 96.25 101 TYR A O 1
ATOM 790 N N . VAL A 1 102 ? -5.327 5.227 8.510 1.00 96.81 102 VAL A N 1
ATOM 791 C CA . VAL A 1 102 ? -6.768 5.044 8.722 1.00 96.81 102 VAL A CA 1
ATOM 792 C C . VAL A 1 102 ? -7.115 3.573 8.517 1.00 96.81 102 VAL A C 1
ATOM 794 O O . VAL A 1 102 ? -6.715 2.970 7.521 1.00 96.81 102 VAL A O 1
ATOM 797 N N . ALA A 1 103 ? -7.887 3.004 9.437 1.00 96.00 103 ALA A N 1
ATOM 798 C CA . ALA A 1 103 ? -8.477 1.680 9.294 1.00 96.00 103 ALA A CA 1
ATOM 799 C C . ALA A 1 103 ? -9.891 1.641 9.866 1.00 96.00 103 ALA A C 1
ATOM 801 O O . ALA A 1 103 ? -10.215 2.360 10.807 1.00 96.00 103 ALA A O 1
ATOM 802 N N . VAL A 1 104 ? -10.711 0.752 9.316 1.00 95.38 104 VAL A N 1
ATOM 803 C CA . VAL A 1 104 ? -12.036 0.423 9.838 1.00 95.38 104 VAL A CA 1
ATOM 804 C C . VAL A 1 104 ? -12.046 -1.071 10.121 1.00 95.38 104 VAL A C 1
ATOM 806 O O . VAL A 1 104 ? -11.685 -1.869 9.257 1.00 95.38 104 VAL A O 1
ATOM 809 N N . THR A 1 105 ? -12.401 -1.448 11.344 1.00 94.88 105 THR A N 1
ATOM 810 C CA . THR A 1 105 ? -12.453 -2.848 11.776 1.00 94.88 105 THR A CA 1
ATOM 811 C C . THR A 1 105 ? -13.559 -3.050 12.809 1.00 94.88 105 THR A C 1
ATOM 813 O O . THR A 1 105 ? -14.218 -2.097 13.218 1.00 94.88 105 THR A O 1
ATOM 816 N N . ILE A 1 106 ? -13.777 -4.294 13.224 1.00 93.88 106 ILE A N 1
ATOM 817 C CA . ILE A 1 106 ? -14.748 -4.657 14.257 1.00 93.88 106 ILE A CA 1
ATOM 818 C C . ILE A 1 106 ? -14.013 -4.793 15.592 1.00 93.88 106 ILE A C 1
ATOM 820 O O . ILE A 1 106 ? -13.037 -5.539 15.698 1.00 93.88 106 ILE A O 1
ATOM 824 N N . ASP A 1 107 ? -14.496 -4.092 16.616 1.00 93.38 107 ASP A N 1
ATOM 825 C CA . ASP A 1 107 ? -14.128 -4.353 18.004 1.00 93.38 107 ASP A CA 1
ATOM 826 C C . ASP A 1 107 ? -15.105 -5.384 18.581 1.00 93.38 107 ASP A C 1
ATOM 828 O O . ASP A 1 107 ? -16.236 -5.060 18.946 1.00 93.38 107 ASP A O 1
ATOM 832 N N . ASN A 1 108 ? -14.663 -6.640 18.667 1.00 91.19 108 ASN A N 1
ATOM 833 C CA . ASN A 1 108 ? -15.490 -7.746 19.156 1.00 91.19 108 ASN A CA 1
ATOM 834 C C . ASN A 1 108 ? -15.840 -7.638 20.648 1.00 91.19 108 ASN A C 1
ATOM 836 O O . ASN A 1 108 ? -16.814 -8.245 21.080 1.00 91.19 108 ASN A O 1
ATOM 840 N N . VAL A 1 109 ? -15.064 -6.892 21.443 1.00 91.25 109 VAL A N 1
ATOM 841 C CA . VAL A 1 109 ? -15.345 -6.709 22.876 1.00 91.25 109 VAL A CA 1
ATOM 842 C C . VAL A 1 109 ? -16.500 -5.732 23.053 1.00 91.25 109 VAL A C 1
ATOM 844 O O . VAL A 1 109 ? -17.372 -5.938 23.895 1.00 91.25 109 VAL A O 1
ATOM 847 N N . ARG A 1 110 ? -16.521 -4.670 22.245 1.00 89.88 110 ARG A N 1
ATOM 848 C CA . ARG A 1 110 ? -17.596 -3.668 22.262 1.00 89.88 110 ARG A CA 1
ATOM 849 C C . ARG A 1 110 ? -18.789 -4.046 21.387 1.00 89.88 110 ARG A C 1
ATOM 851 O O . ARG A 1 110 ? -19.872 -3.504 21.597 1.00 89.88 110 ARG A O 1
ATOM 858 N N . GLY A 1 111 ? -18.598 -4.962 20.439 1.00 90.44 111 GLY A N 1
ATOM 859 C CA . GLY A 1 111 ? -19.606 -5.321 19.447 1.00 90.44 111 GLY A CA 1
ATOM 860 C C . GLY A 1 111 ? -19.959 -4.144 18.536 1.00 90.44 111 GLY A C 1
ATOM 861 O O . GLY A 1 111 ? -21.133 -3.929 18.259 1.00 90.44 111 GLY A O 1
ATOM 862 N N . ASP A 1 112 ? -18.964 -3.351 18.130 1.00 91.50 112 ASP A N 1
ATOM 863 C CA . ASP A 1 112 ? -19.153 -2.143 17.315 1.00 91.50 112 ASP A CA 1
ATOM 864 C C . ASP A 1 112 ? -18.064 -2.041 16.238 1.00 91.50 112 ASP A C 1
ATOM 866 O O . ASP A 1 112 ? -16.976 -2.617 16.357 1.00 91.50 112 ASP A O 1
ATOM 870 N N . VAL A 1 113 ? -18.350 -1.281 15.185 1.00 94.38 113 VAL A N 1
ATOM 871 C CA . VAL A 1 113 ? -17.348 -0.883 14.200 1.00 94.38 113 VAL A CA 1
ATOM 872 C C . VAL A 1 113 ? -16.522 0.258 14.788 1.00 94.38 113 VAL A C 1
ATOM 874 O O . VAL A 1 113 ? -17.048 1.243 15.313 1.00 94.38 113 VAL A O 1
ATOM 877 N N . VAL A 1 114 ? -15.202 0.125 14.691 1.00 95.50 114 VAL A N 1
ATOM 878 C CA . VAL A 1 114 ? -14.236 1.124 15.139 1.00 95.50 114 VAL A CA 1
ATOM 879 C C . VAL A 1 114 ? -13.430 1.642 13.955 1.00 95.50 114 VAL A C 1
ATOM 881 O O . VAL A 1 114 ? -12.864 0.880 13.167 1.00 95.50 114 VAL A O 1
ATOM 884 N N . ILE A 1 115 ? -13.363 2.964 13.855 1.00 97.00 115 ILE A N 1
ATOM 885 C CA . ILE A 1 115 ? -12.460 3.691 12.973 1.00 97.00 115 ILE A CA 1
ATOM 886 C C . ILE A 1 115 ? -11.218 4.042 13.788 1.00 97.00 115 ILE A C 1
ATOM 888 O O . ILE A 1 115 ? -11.311 4.645 14.856 1.00 97.00 115 ILE A O 1
ATOM 892 N N . ILE A 1 116 ? -10.055 3.650 13.287 1.00 96.81 116 ILE A N 1
ATOM 893 C CA . ILE A 1 116 ? -8.751 3.880 13.900 1.00 96.81 116 ILE A CA 1
ATOM 894 C C . ILE A 1 116 ? -7.995 4.857 13.011 1.00 96.81 116 ILE A C 1
ATOM 896 O O . ILE A 1 116 ? -7.850 4.597 11.817 1.00 96.81 116 ILE A O 1
ATOM 900 N N . ALA A 1 117 ? -7.496 5.951 13.578 1.00 97.38 117 ALA A N 1
ATOM 901 C CA . ALA A 1 117 ? -6.724 6.951 12.852 1.00 97.38 117 ALA A CA 1
ATOM 902 C C . ALA A 1 117 ? -5.449 7.339 13.608 1.00 97.38 117 ALA A C 1
ATOM 904 O O . ALA A 1 117 ? -5.436 7.367 14.837 1.00 97.38 117 ALA A O 1
ATOM 905 N N . SER A 1 118 ? -4.384 7.663 12.877 1.00 97.19 118 SER A N 1
ATOM 906 C CA . SER A 1 118 ? -3.163 8.226 13.457 1.00 97.19 118 SER A CA 1
ATOM 907 C C . SER A 1 118 ? -2.500 9.219 12.508 1.00 97.19 118 SER A C 1
ATOM 909 O O . SER A 1 118 ? -2.558 9.065 11.283 1.00 97.19 118 SER A O 1
ATOM 911 N N . ALA A 1 119 ? -1.855 10.227 13.099 1.00 95.44 119 ALA A N 1
ATOM 912 C CA . ALA A 1 119 ? -0.980 11.147 12.384 1.00 95.44 119 ALA A CA 1
ATOM 913 C C . ALA A 1 119 ? 0.285 10.448 11.849 1.00 95.44 119 ALA A C 1
ATOM 915 O O . ALA A 1 119 ? 0.858 10.915 10.869 1.00 95.44 119 ALA A O 1
ATOM 916 N N . ASP A 1 120 ? 0.672 9.322 12.453 1.00 91.69 120 ASP A N 1
ATOM 917 C CA . ASP A 1 120 ? 1.849 8.542 12.080 1.00 91.69 120 ASP A CA 1
ATOM 918 C C . ASP A 1 120 ? 1.450 7.487 11.032 1.00 91.69 120 ASP A C 1
ATOM 920 O O . ASP A 1 120 ? 1.177 6.324 11.336 1.00 91.69 120 ASP A O 1
ATOM 924 N N . GLY A 1 121 ? 1.350 7.909 9.769 1.00 89.69 121 GLY A N 1
ATOM 925 C CA . GLY A 1 121 ? 1.188 6.995 8.637 1.00 89.69 121 GLY A CA 1
ATOM 926 C C . GLY A 1 121 ? 2.493 6.308 8.223 1.00 89.69 121 GLY A C 1
ATOM 927 O O . GLY A 1 121 ? 3.579 6.675 8.658 1.00 89.69 121 GLY A O 1
ATOM 928 N N . GLY A 1 122 ? 2.389 5.283 7.373 1.00 85.25 122 GLY A N 1
ATOM 929 C CA . GLY A 1 122 ? 3.556 4.604 6.782 1.00 85.25 122 GLY A CA 1
ATOM 930 C C . GLY A 1 122 ? 4.329 3.664 7.722 1.00 85.25 122 GLY A C 1
ATOM 931 O O . GLY A 1 122 ? 5.178 2.897 7.260 1.00 85.25 122 GLY A O 1
ATOM 932 N N . VAL A 1 123 ? 4.006 3.663 9.017 1.00 85.44 123 VAL A N 1
ATOM 933 C CA . VAL A 1 123 ? 4.615 2.807 10.046 1.00 85.44 123 VAL A CA 1
ATOM 934 C C . VAL A 1 123 ? 3.717 1.628 10.429 1.00 85.44 123 VAL A C 1
ATOM 936 O O . VAL A 1 123 ? 2.573 1.511 9.986 1.00 85.44 123 VAL A O 1
ATOM 939 N N . ASP A 1 124 ? 4.264 0.701 11.214 1.00 88.00 124 ASP A N 1
ATOM 940 C CA . ASP A 1 124 ? 3.506 -0.436 11.725 1.00 88.00 124 ASP A CA 1
ATOM 941 C C . ASP A 1 124 ? 2.586 0.017 12.865 1.00 88.00 124 ASP A C 1
ATOM 943 O O . ASP A 1 124 ? 3.042 0.332 13.962 1.00 88.00 124 ASP A O 1
ATOM 947 N N . ILE A 1 125 ? 1.279 0.040 12.610 1.00 90.75 125 ILE A N 1
ATOM 948 C CA . ILE A 1 125 ? 0.300 0.500 13.597 1.00 90.75 125 ILE A CA 1
ATOM 949 C C . ILE A 1 125 ? 0.279 -0.371 14.863 1.00 90.75 125 ILE A C 1
ATOM 951 O O . ILE A 1 125 ? -0.063 0.117 15.938 1.00 90.75 125 ILE A O 1
ATOM 955 N N . GLU A 1 126 ? 0.652 -1.652 14.767 1.00 88.88 126 GLU A N 1
ATOM 956 C CA . GLU A 1 126 ? 0.729 -2.546 15.928 1.00 88.88 126 GLU A CA 1
ATOM 957 C C . GLU A 1 126 ? 1.934 -2.207 16.818 1.00 88.88 126 GLU A C 1
ATOM 959 O O . GLU A 1 126 ? 1.932 -2.466 18.024 1.00 88.88 126 GLU A O 1
ATOM 964 N N . GLU A 1 127 ? 2.986 -1.634 16.233 1.00 90.19 127 GLU A N 1
ATOM 965 C CA . GLU A 1 127 ? 4.117 -1.072 16.967 1.00 90.19 127 GLU A CA 1
ATOM 966 C C . GLU A 1 127 ? 3.699 0.221 17.669 1.00 90.19 127 GLU A C 1
ATOM 968 O O . GLU A 1 127 ? 3.811 0.291 18.892 1.00 90.19 127 GLU A O 1
ATOM 973 N N . THR A 1 128 ? 3.081 1.163 16.944 1.00 92.06 128 THR A N 1
ATOM 974 C CA . THR A 1 128 ? 2.550 2.412 17.521 1.00 92.06 128 THR A CA 1
ATOM 975 C C . THR A 1 128 ? 1.584 2.141 18.673 1.00 92.06 128 THR A C 1
ATOM 977 O O . THR A 1 128 ? 1.665 2.790 19.707 1.00 92.06 128 THR A O 1
ATOM 980 N N . ALA A 1 129 ? 0.710 1.136 18.558 1.00 92.12 129 ALA A N 1
ATOM 981 C CA . ALA A 1 129 ? -0.236 0.787 19.618 1.00 92.12 129 ALA A CA 1
ATOM 982 C C . ALA A 1 129 ? 0.432 0.303 20.918 1.00 92.12 129 ALA A C 1
ATOM 984 O O . ALA A 1 129 ? -0.204 0.336 21.971 1.00 92.12 129 ALA A O 1
ATOM 985 N N . ARG A 1 130 ? 1.682 -0.171 20.848 1.00 93.69 130 ARG A N 1
ATOM 986 C CA . ARG A 1 130 ? 2.467 -0.610 22.010 1.00 93.69 130 ARG A CA 1
ATOM 987 C C . ARG A 1 130 ? 3.352 0.495 22.569 1.00 93.69 130 ARG A C 1
ATOM 989 O O . ARG A 1 130 ? 3.512 0.548 23.784 1.00 93.69 130 ARG A O 1
ATOM 996 N N . THR A 1 131 ? 3.954 1.312 21.706 1.00 95.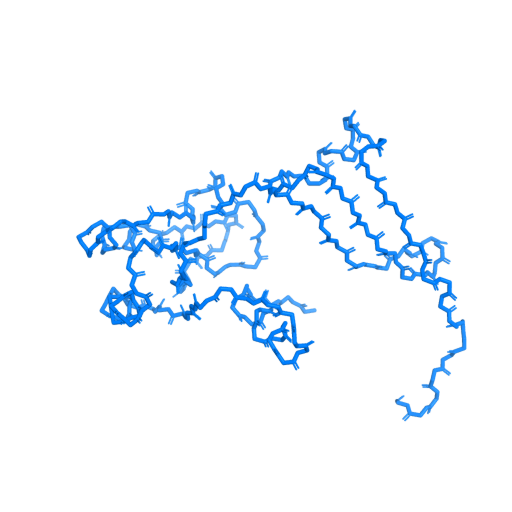06 131 THR A N 1
ATOM 997 C CA . THR A 1 131 ? 4.943 2.320 22.113 1.00 95.06 131 THR A CA 1
ATOM 998 C C . THR A 1 131 ? 4.312 3.676 22.407 1.00 95.06 131 THR A C 1
ATOM 1000 O O . THR A 1 131 ? 4.619 4.254 23.441 1.00 95.06 131 THR A O 1
ATOM 1003 N N . ASP A 1 132 ? 3.398 4.125 21.543 1.00 95.00 132 ASP A N 1
ATOM 1004 C CA . ASP A 1 132 ? 2.797 5.465 21.555 1.00 95.00 132 ASP A CA 1
ATOM 1005 C C . ASP A 1 132 ? 1.257 5.382 21.387 1.00 95.00 132 ASP A C 1
ATOM 1007 O O . ASP A 1 132 ? 0.689 5.884 20.404 1.00 95.00 132 ASP A O 1
ATOM 1011 N N . PRO A 1 133 ? 0.532 4.687 22.288 1.00 95.12 133 PRO A N 1
ATOM 1012 C CA . PRO A 1 133 ? -0.905 4.445 22.138 1.00 95.12 133 PRO A CA 1
ATOM 1013 C C . PRO A 1 133 ? -1.745 5.731 22.077 1.00 95.12 133 PRO A C 1
ATOM 1015 O O . PRO A 1 133 ? -2.830 5.727 21.496 1.00 95.12 133 PRO A O 1
ATOM 1018 N N . GLU A 1 134 ? -1.261 6.836 22.643 1.00 96.00 134 GLU A N 1
ATOM 1019 C CA . GLU A 1 134 ? -1.904 8.152 22.619 1.00 96.00 134 GLU A CA 1
ATOM 1020 C C . GLU A 1 134 ? -1.967 8.780 21.221 1.00 96.00 134 GLU A C 1
ATOM 1022 O O . GLU A 1 134 ? -2.818 9.633 20.967 1.00 96.00 134 GLU A O 1
ATOM 1027 N N . LYS A 1 135 ? -1.118 8.333 20.287 1.00 95.50 135 LYS A N 1
ATOM 1028 C CA . LYS A 1 135 ? -1.156 8.770 18.884 1.00 95.50 135 LYS A CA 1
ATOM 1029 C C . LYS A 1 135 ? -2.256 8.092 18.074 1.00 95.50 135 LYS A C 1
ATOM 1031 O O . LYS A 1 135 ? -2.425 8.401 16.890 1.00 95.50 135 LYS A O 1
ATOM 1036 N N . ILE A 1 136 ? -2.980 7.149 18.675 1.00 96.25 136 ILE A N 1
ATOM 1037 C CA . ILE A 1 136 ? -4.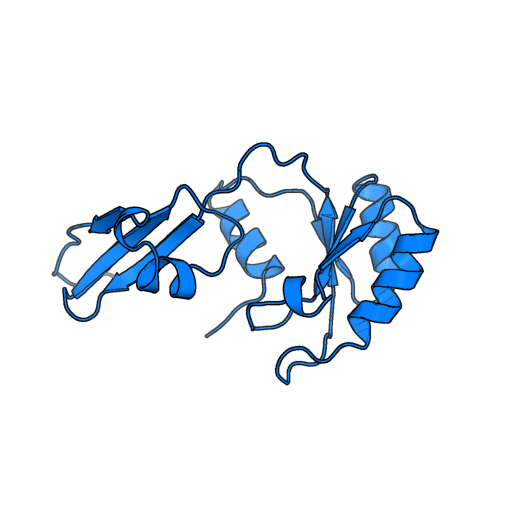049 6.398 18.029 1.00 96.25 136 ILE A CA 1
ATOM 1038 C C . ILE A 1 136 ? -5.397 6.922 18.505 1.00 96.25 136 ILE A C 1
ATOM 1040 O O . ILE A 1 136 ? -5.806 6.746 19.652 1.00 96.25 136 ILE A O 1
ATOM 1044 N N . LEU A 1 137 ? -6.136 7.504 17.571 1.00 97.06 137 LEU A N 1
ATOM 1045 C CA . LEU A 1 137 ? -7.513 7.911 17.775 1.00 97.06 137 LEU A CA 1
ATOM 1046 C C . LEU A 1 137 ? -8.439 6.756 17.401 1.00 97.06 137 LEU A C 1
ATOM 1048 O O . LEU A 1 137 ? -8.282 6.131 16.351 1.00 97.06 137 LEU A O 1
ATOM 1052 N N . LYS A 1 138 ? -9.423 6.487 18.262 1.00 96.00 138 LYS A N 1
ATOM 1053 C CA . LYS A 1 138 ? -10.476 5.498 18.020 1.00 96.00 138 LYS A CA 1
ATOM 1054 C C . LYS A 1 138 ? -11.831 6.184 18.053 1.00 96.00 138 LYS A C 1
ATOM 1056 O O . LYS A 1 138 ? -12.184 6.802 19.055 1.00 96.00 138 LYS A O 1
ATOM 1061 N N . PHE A 1 139 ? -12.591 6.034 16.980 1.00 96.06 139 PHE A N 1
ATOM 1062 C CA . PHE A 1 139 ? -13.964 6.502 16.871 1.00 96.06 139 PHE A CA 1
ATOM 1063 C C . PHE A 1 139 ? -14.887 5.300 16.680 1.00 96.06 139 PHE A C 1
ATOM 1065 O O . PHE A 1 139 ? -14.699 4.512 15.757 1.00 96.06 139 PHE A O 1
ATOM 1072 N N . TYR A 1 140 ? -15.865 5.148 17.565 1.00 94.94 140 T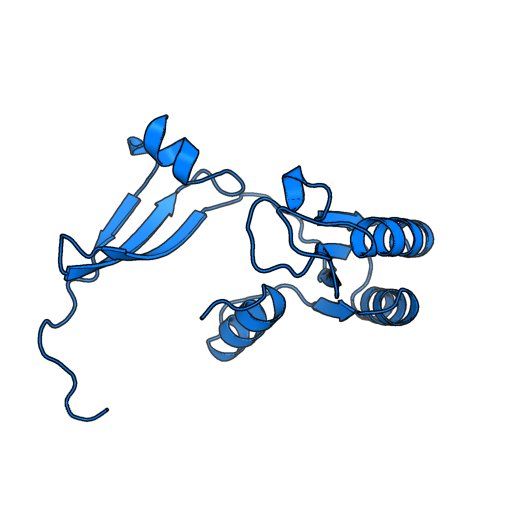YR A N 1
ATOM 1073 C CA . TYR A 1 140 ? -16.832 4.053 17.517 1.00 94.94 140 TYR A CA 1
ATOM 1074 C C . TYR A 1 140 ? -18.093 4.530 16.815 1.00 94.94 140 TYR A C 1
ATOM 1076 O O . TYR A 1 140 ? -18.590 5.611 17.128 1.00 94.94 140 TYR A O 1
ATOM 1084 N N . THR A 1 141 ? -18.591 3.742 15.864 1.00 90.62 141 THR A N 1
ATOM 1085 C CA . THR A 1 141 ? -19.727 4.159 15.033 1.00 90.62 141 THR A CA 1
ATOM 1086 C C . THR A 1 141 ? -21.054 4.165 15.778 1.00 90.62 141 THR A C 1
ATOM 1088 O O . THR A 1 141 ? -22.004 4.762 15.281 1.00 90.62 141 THR A O 1
ATOM 1091 N N . GLN A 1 142 ? -21.119 3.532 16.957 1.00 86.12 142 GLN A N 1
ATOM 1092 C CA . GLN A 1 142 ? -22.346 3.365 17.733 1.00 86.12 142 GLN A CA 1
ATOM 1093 C C . GLN A 1 142 ? -23.452 2.733 16.878 1.00 86.12 142 GLN A C 1
ATOM 1095 O O . GLN A 1 142 ? -24.599 3.180 16.902 1.00 86.12 142 GLN A O 1
ATOM 1100 N N . GLY A 1 143 ? -23.086 1.722 16.080 1.00 72.00 143 GLY A N 1
ATOM 1101 C CA . GLY A 1 143 ? -23.980 1.109 15.102 1.00 72.00 143 GLY A CA 1
ATOM 1102 C C . GLY A 1 143 ? -25.283 0.582 15.715 1.00 72.00 143 GLY A C 1
ATOM 1103 O O . GLY A 1 143 ? -25.363 0.271 16.908 1.00 72.00 143 GLY A O 1
ATOM 1104 N N . GLN A 1 144 ? -26.323 0.452 14.886 1.00 62.81 144 GLN A N 1
ATOM 1105 C CA . GLN A 1 144 ? -27.554 -0.219 15.300 1.00 62.81 144 GLN A CA 1
ATOM 1106 C C . GLN A 1 144 ? -27.248 -1.676 15.673 1.00 62.81 144 GLN A C 1
ATOM 1108 O O . GLN A 1 144 ? -26.683 -2.427 14.885 1.00 62.81 144 GLN A O 1
ATOM 1113 N N . LYS A 1 145 ? -27.646 -2.085 16.883 1.00 63.62 145 LYS A N 1
ATOM 1114 C CA . LYS A 1 145 ? -27.526 -3.479 17.352 1.00 63.62 145 LYS A CA 1
ATOM 1115 C C . LYS A 1 145 ? -28.597 -4.405 16.767 1.00 63.62 145 LYS A C 1
ATOM 1117 O O . LYS A 1 145 ? -28.618 -5.591 17.080 1.00 63.62 145 LYS A O 1
ATOM 1122 N N . THR A 1 146 ? -29.513 -3.860 15.975 1.00 63.16 146 THR A N 1
ATOM 1123 C CA . THR A 1 146 ? -30.554 -4.603 15.270 1.00 63.16 146 THR A CA 1
ATOM 1124 C C . THR A 1 146 ? -30.030 -5.042 13.911 1.00 63.16 146 THR A C 1
ATOM 1126 O O . THR A 1 146 ? -29.518 -4.222 13.152 1.00 63.16 146 THR A O 1
ATOM 1129 N N . LEU A 1 147 ? -30.148 -6.339 13.626 1.00 61.28 147 LEU A N 1
ATOM 1130 C CA . LEU A 1 147 ? -29.864 -6.901 12.310 1.00 61.28 147 LEU A CA 1
ATOM 1131 C C . LEU A 1 147 ? -30.812 -6.276 11.281 1.00 61.28 147 LEU A C 1
ATOM 1133 O O . LEU A 1 147 ? -32.014 -6.180 11.519 1.00 61.28 147 LEU A O 1
ATOM 1137 N N . ASP A 1 148 ? -30.260 -5.852 10.149 1.00 65.94 148 ASP A N 1
ATOM 1138 C CA . ASP A 1 148 ? -31.058 -5.524 8.973 1.00 65.94 148 ASP A CA 1
ATOM 1139 C C . ASP A 1 148 ? -31.595 -6.837 8.390 1.00 65.94 148 ASP A C 1
ATOM 1141 O O . ASP A 1 148 ? -30.872 -7.565 7.716 1.00 65.94 148 ASP A O 1
ATOM 1145 N N . GLU A 1 149 ? -32.851 -7.164 8.700 1.00 72.19 149 GLU A N 1
ATOM 1146 C CA . GLU A 1 149 ? -33.513 -8.397 8.250 1.00 72.19 149 GLU A CA 1
ATOM 1147 C C . GLU A 1 149 ? -33.828 -8.402 6.743 1.00 72.19 149 GLU A C 1
ATOM 1149 O O . GLU A 1 149 ? -34.328 -9.397 6.221 1.00 72.19 149 GLU A O 1
ATOM 1154 N N . SER A 1 150 ? -33.558 -7.303 6.027 1.00 70.38 150 SER A N 1
ATOM 1155 C CA . SER A 1 150 ? -33.812 -7.190 4.586 1.00 70.38 150 SER A CA 1
ATOM 1156 C C . SER A 1 150 ? -32.666 -7.700 3.699 1.00 70.38 150 SER A C 1
ATOM 1158 O O . SER A 1 150 ? -32.784 -7.653 2.470 1.00 70.38 150 SER A O 1
ATOM 1160 N N . ARG A 1 151 ? -31.572 -8.192 4.299 1.00 49.56 151 ARG A N 1
ATOM 1161 C CA . ARG A 1 151 ? -30.402 -8.760 3.613 1.00 49.56 151 ARG A CA 1
ATOM 1162 C C . ARG A 1 151 ? -30.155 -10.221 3.955 1.00 49.56 151 ARG A C 1
ATOM 1164 O O . ARG A 1 151 ? -30.187 -10.565 5.154 1.00 49.56 151 ARG A O 1
#

Sequence (151 aa):
MKIHEYQARSLFAEYGIPIAAGDVAQTPDEALALARKTGFPVVIKAQVLVGGRGKAGGVKVVLDERTLIEEFNRIKNLTIKGYRVDRLLVAKAIDIKKEYYVAVTIDNVRGDVVIIASADGGVDIEETARTDPEKILKFYTQGQKTLDESR

pLDDT: mean 94.04, std 8.1, range [49.56, 98.75]

Foldseek 3Di:
DFDWPQVVVVVCVVVVNDDFDKDKDQALVVLLVGCVVRDDFKKKAFTDRDPPCVVQLRIDTDGDSVVSRVSQVVNQQDQDPNRHGRIIIIGHDDDDPFFKDWDWDADPVVRFIKIKIFSDHPDDVVVCCVPPVVRIDIDTPPDDPDDPPVD